Protein AF-A0AAI9PEM2-F1 (afdb_monomer)

Organism: Pectobacterium carotovorum subsp. carotovorum (NCBI:txid555)

Nearest PDB structures (foldseek):
  5iec-assembly1_A  TM=3.178E-01  e=9.315E+00  Rhipicephalus appendiculatus

Radius of gyration: 14.82 Å; Cα contacts (8 Å, |Δi|>4): 66; chains: 1; bounding box: 21×44×27 Å

Mean predicted aligned error: 9.53 Å

Structure (mmCIF, N/CA/C/O backbone):
data_AF-A0AAI9PEM2-F1
#
_entry.id   AF-A0AAI9PEM2-F1
#
loop_
_atom_site.group_PDB
_atom_site.id
_atom_site.type_s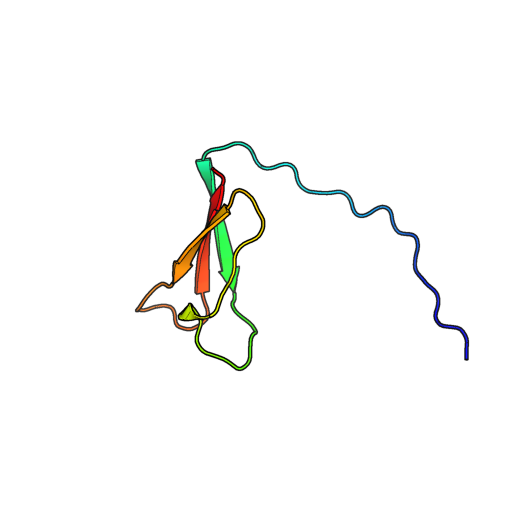ymbol
_atom_site.label_atom_id
_atom_site.label_alt_id
_atom_site.label_comp_id
_atom_site.label_asym_id
_atom_site.label_entity_id
_atom_site.label_seq_id
_atom_site.pdbx_PDB_ins_code
_atom_site.Cartn_x
_atom_site.Cartn_y
_atom_site.Cartn_z
_atom_site.occupancy
_atom_site.B_iso_or_equiv
_atom_site.auth_seq_id
_atom_site.auth_comp_id
_atom_site.auth_asym_id
_atom_site.auth_atom_id
_atom_site.pdbx_PDB_model_num
ATOM 1 N N . MET A 1 1 ? 8.845 -37.732 2.747 1.00 41.22 1 MET A N 1
ATOM 2 C CA . MET A 1 1 ? 9.614 -36.487 2.967 1.00 41.22 1 MET A CA 1
ATOM 3 C C . MET A 1 1 ? 8.780 -35.589 3.868 1.00 41.22 1 MET A C 1
ATOM 5 O O . MET A 1 1 ? 7.695 -35.188 3.473 1.00 41.22 1 MET A O 1
ATOM 9 N N . SER A 1 2 ? 9.210 -35.414 5.118 1.00 43.81 2 SER A N 1
ATOM 10 C CA . SER A 1 2 ? 8.443 -34.748 6.176 1.00 43.81 2 SER A CA 1
ATOM 11 C C . SER A 1 2 ? 8.571 -33.227 6.041 1.00 43.81 2 SER A C 1
ATOM 13 O O . SER A 1 2 ? 9.627 -32.677 6.341 1.00 43.81 2 SER A O 1
ATOM 15 N N .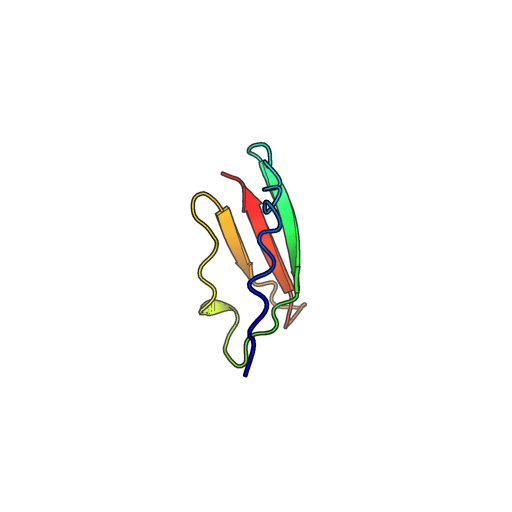 HIS A 1 3 ? 7.530 -32.539 5.563 1.00 57.69 3 HIS A N 1
ATOM 16 C CA . HIS A 1 3 ? 7.454 -31.080 5.679 1.00 57.69 3 HIS A CA 1
ATOM 17 C C . HIS A 1 3 ? 6.816 -30.738 7.023 1.00 57.69 3 HIS A C 1
ATOM 19 O O . HIS A 1 3 ? 5.597 -30.747 7.192 1.00 57.69 3 HIS A O 1
ATOM 25 N N . ASN A 1 4 ? 7.696 -30.465 7.983 1.00 52.19 4 ASN A N 1
ATOM 26 C CA . ASN A 1 4 ? 7.392 -29.942 9.303 1.00 52.19 4 ASN A CA 1
ATOM 27 C C . ASN A 1 4 ? 6.621 -28.618 9.147 1.00 52.19 4 ASN A C 1
ATOM 29 O O . ASN A 1 4 ? 7.210 -27.554 8.948 1.00 52.19 4 ASN A O 1
ATOM 33 N N . THR A 1 5 ? 5.289 -28.684 9.161 1.00 58.28 5 THR A N 1
ATOM 34 C CA . THR A 1 5 ? 4.438 -27.493 9.191 1.00 58.28 5 THR A CA 1
ATOM 35 C C . THR A 1 5 ? 4.556 -26.933 10.595 1.00 58.28 5 THR A C 1
ATOM 37 O O . THR A 1 5 ? 3.809 -27.323 11.488 1.00 58.28 5 THR A O 1
ATOM 40 N N . THR A 1 6 ? 5.552 -26.074 10.816 1.00 53.50 6 THR A N 1
ATOM 41 C CA . THR A 1 6 ? 5.736 -25.371 12.082 1.00 53.50 6 THR A CA 1
ATOM 42 C C . THR A 1 6 ? 4.457 -24.589 12.369 1.00 53.50 6 THR A C 1
ATOM 44 O O . THR A 1 6 ? 4.250 -23.490 11.850 1.00 53.50 6 THR A O 1
ATOM 47 N N . ASN A 1 7 ? 3.594 -25.178 13.197 1.00 58.50 7 ASN A N 1
ATOM 48 C CA . ASN A 1 7 ? 2.396 -24.593 13.782 1.00 58.50 7 ASN A CA 1
ATOM 49 C C . ASN A 1 7 ? 2.823 -23.542 14.818 1.00 58.50 7 ASN A C 1
ATOM 51 O O . ASN A 1 7 ? 2.617 -23.685 16.019 1.00 58.50 7 ASN A O 1
ATOM 55 N N . ARG A 1 8 ? 3.547 -22.517 14.356 1.00 65.38 8 ARG A N 1
ATOM 56 C CA . ARG A 1 8 ? 3.912 -21.364 15.168 1.00 65.38 8 ARG A CA 1
ATOM 57 C C . ARG A 1 8 ? 2.735 -20.403 15.069 1.00 65.38 8 ARG A C 1
ATOM 59 O O . ARG A 1 8 ? 2.474 -19.933 13.956 1.00 65.38 8 ARG A O 1
ATOM 66 N N . PRO A 1 9 ? 2.027 -20.093 16.166 1.00 60.91 9 PRO A N 1
ATOM 67 C CA . PRO A 1 9 ? 1.032 -19.035 16.138 1.00 60.91 9 PRO A CA 1
ATOM 68 C C . PRO A 1 9 ? 1.729 -17.768 15.638 1.00 60.91 9 PRO A C 1
ATOM 70 O O . PRO A 1 9 ? 2.675 -17.268 16.250 1.00 60.91 9 PRO A O 1
ATOM 73 N N . ARG A 1 10 ? 1.331 -17.301 14.450 1.00 64.69 10 ARG A N 1
ATOM 74 C CA . ARG A 1 10 ? 1.836 -16.051 13.888 1.00 64.69 10 ARG A CA 1
ATOM 75 C C . ARG A 1 10 ? 1.238 -14.938 14.735 1.00 64.69 10 ARG A C 1
ATOM 77 O O . ARG A 1 10 ? 0.084 -14.577 14.543 1.00 64.69 10 ARG A O 1
ATOM 84 N N . MET A 1 11 ? 2.009 -14.432 15.691 1.00 69.38 11 MET A N 1
ATOM 85 C CA . MET A 1 11 ? 1.668 -13.208 16.403 1.00 69.38 11 MET A CA 1
ATOM 86 C C . MET A 1 11 ? 1.553 -12.090 15.364 1.00 69.38 11 MET A C 1
ATOM 88 O O . MET A 1 11 ? 2.538 -11.707 14.730 1.00 69.38 11 MET A O 1
ATOM 92 N N . VAL A 1 12 ? 0.329 -11.632 15.119 1.00 65.00 12 VAL A N 1
ATOM 93 C CA . VAL A 1 12 ? 0.068 -10.529 14.197 1.00 65.00 12 VAL A CA 1
ATOM 94 C C . VAL A 1 12 ? 0.363 -9.241 14.947 1.00 65.00 12 VAL A C 1
ATOM 96 O O . VAL A 1 12 ? -0.240 -8.969 15.981 1.00 65.00 12 VAL A O 1
ATOM 99 N N . ALA A 1 13 ? 1.299 -8.447 14.433 1.00 70.69 13 ALA A N 1
ATOM 100 C CA . ALA A 1 13 ? 1.490 -7.091 14.916 1.00 70.69 13 ALA A CA 1
ATOM 101 C C . ALA A 1 13 ? 0.230 -6.272 14.587 1.00 70.69 13 ALA A C 1
ATOM 103 O O . ALA A 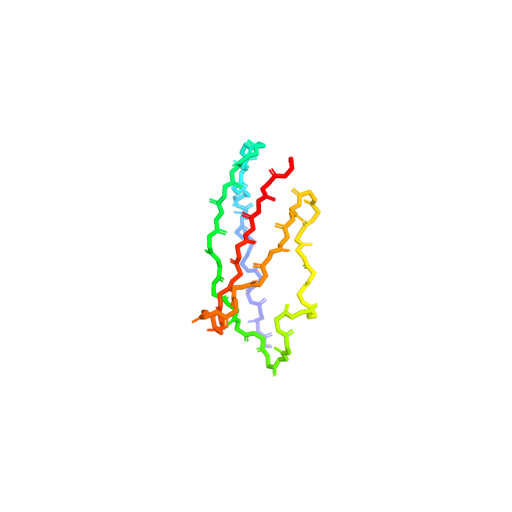1 13 ? -0.054 -6.001 13.416 1.00 70.69 13 ALA A O 1
ATOM 104 N N . THR A 1 14 ? -0.542 -5.917 15.615 1.00 82.62 14 THR A N 1
ATOM 105 C CA . THR A 1 14 ? -1.653 -4.968 15.504 1.00 82.62 14 THR A CA 1
ATOM 106 C C . THR A 1 14 ? -1.067 -3.567 15.476 1.00 82.62 14 THR A C 1
ATOM 108 O O . THR A 1 14 ? -0.482 -3.108 16.452 1.00 82.62 14 THR A O 1
ATOM 111 N N . TYR A 1 15 ? -1.202 -2.899 14.339 1.00 84.00 15 TYR A N 1
ATOM 112 C C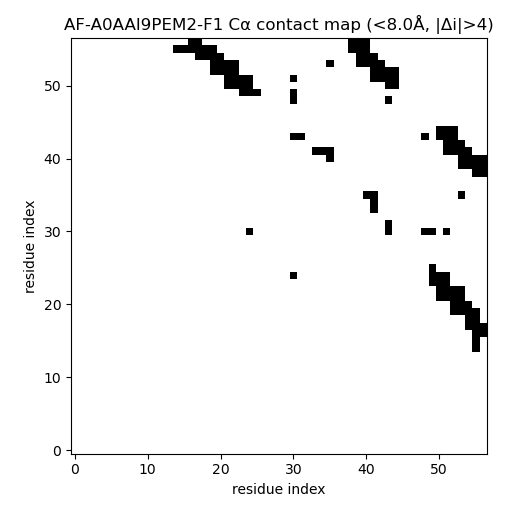A . TYR A 1 15 ? -0.762 -1.521 14.178 1.00 84.00 15 TYR A CA 1
ATOM 113 C C . TYR A 1 15 ? -1.936 -0.583 14.420 1.00 84.00 15 TYR A C 1
ATOM 115 O O . TYR A 1 15 ? -3.034 -0.832 13.918 1.00 84.00 15 TYR A O 1
ATOM 123 N N . ALA A 1 16 ? -1.692 0.492 15.166 1.00 89.94 16 ALA A N 1
ATOM 124 C CA . ALA A 1 16 ? -2.670 1.557 15.321 1.00 89.94 16 ALA A CA 1
ATOM 125 C C . ALA A 1 16 ? -2.861 2.306 13.985 1.00 89.94 16 ALA A C 1
ATOM 127 O O . ALA A 1 16 ? -1.892 2.425 13.219 1.00 89.94 16 ALA A O 1
ATOM 128 N N . PRO A 1 17 ? -4.065 2.831 13.702 1.00 91.38 17 PRO A N 1
ATOM 129 C CA . PRO A 1 17 ? -4.292 3.776 12.609 1.00 91.38 17 PRO A CA 1
ATOM 130 C C . PRO A 1 17 ? -3.258 4.907 12.621 1.00 91.38 17 PRO A C 1
ATOM 132 O O . PRO A 1 17 ? -2.856 5.379 13.684 1.00 91.38 17 PRO A O 1
ATOM 135 N N . GLY A 1 18 ? -2.772 5.309 11.450 1.00 91.12 18 GLY A N 1
ATOM 136 C CA . GLY A 1 18 ? -1.707 6.305 11.310 1.00 91.12 18 GLY A CA 1
ATOM 137 C C . GLY A 1 18 ? -0.287 5.767 11.509 1.00 91.12 18 GLY A C 1
ATOM 138 O O . GLY A 1 18 ? 0.673 6.515 11.332 1.00 91.12 18 GLY A O 1
ATOM 139 N N . THR A 1 19 ? -0.108 4.476 11.822 1.00 91.88 19 THR A N 1
ATOM 140 C CA . THR A 1 19 ? 1.239 3.891 11.868 1.00 91.88 19 THR A CA 1
ATOM 141 C C . THR A 1 19 ? 1.883 3.915 10.484 1.00 91.88 19 THR A C 1
ATOM 143 O O . THR A 1 19 ? 1.322 3.392 9.520 1.00 91.88 19 THR A O 1
ATOM 146 N N . ILE A 1 20 ? 3.098 4.455 10.409 1.00 91.81 20 ILE A N 1
ATOM 147 C CA . ILE A 1 20 ? 3.923 4.473 9.203 1.00 91.81 20 ILE A CA 1
ATOM 148 C C . ILE A 1 20 ? 5.040 3.445 9.351 1.00 91.81 20 ILE A C 1
ATOM 150 O O . ILE A 1 20 ? 5.710 3.384 10.382 1.00 91.81 20 ILE A O 1
ATOM 154 N N . ARG A 1 21 ? 5.283 2.658 8.303 1.00 89.25 21 ARG A N 1
ATOM 155 C CA . ARG A 1 21 ? 6.456 1.782 8.234 1.00 89.25 21 ARG A CA 1
ATOM 156 C C . ARG A 1 21 ? 7.094 1.798 6.856 1.00 89.25 21 ARG A C 1
ATOM 158 O O . ARG A 1 21 ? 6.408 1.871 5.839 1.00 89.25 21 ARG A O 1
ATOM 165 N N . ALA A 1 22 ? 8.415 1.679 6.836 1.00 87.88 22 ALA A N 1
ATOM 166 C CA . ALA A 1 22 ? 9.177 1.463 5.618 1.00 87.88 22 ALA A CA 1
ATOM 167 C C . ALA A 1 22 ? 9.415 -0.036 5.426 1.00 87.88 22 ALA A C 1
ATOM 169 O O . ALA A 1 22 ? 9.841 -0.736 6.346 1.00 87.88 22 ALA A O 1
ATOM 170 N N . ARG A 1 23 ? 9.152 -0.529 4.220 1.00 83.56 23 ARG A N 1
ATOM 171 C CA . ARG A 1 23 ? 9.413 -1.909 3.821 1.00 83.56 23 ARG A CA 1
ATOM 172 C C . ARG A 1 23 ? 10.338 -1.914 2.618 1.00 83.56 23 ARG A C 1
ATOM 174 O O . ARG A 1 23 ? 10.112 -1.173 1.663 1.00 83.56 23 ARG A O 1
ATOM 181 N N . ARG A 1 24 ? 11.341 -2.791 2.642 1.00 83.31 24 ARG A N 1
ATOM 182 C CA . ARG A 1 24 ? 12.157 -3.061 1.463 1.00 83.31 24 ARG A CA 1
ATOM 183 C C . ARG A 1 24 ? 11.377 -3.958 0.500 1.00 83.31 24 ARG A C 1
ATOM 185 O O . ARG A 1 24 ? 10.850 -4.999 0.890 1.00 83.31 24 ARG A O 1
ATOM 192 N N . TRP A 1 25 ? 11.260 -3.521 -0.742 1.00 81.56 25 TRP A N 1
ATOM 193 C CA . TRP A 1 25 ? 10.693 -4.304 -1.825 1.00 81.56 25 TRP A CA 1
ATOM 194 C C . TRP A 1 25 ? 11.717 -5.341 -2.285 1.00 81.56 25 TRP A C 1
ATOM 196 O O . TRP A 1 25 ? 12.863 -5.001 -2.564 1.00 81.56 25 TRP A O 1
ATOM 206 N N . HIS A 1 26 ? 11.286 -6.599 -2.345 1.00 76.38 26 HIS A N 1
ATOM 207 C CA . HIS A 1 26 ? 12.093 -7.743 -2.779 1.00 76.38 26 HIS A CA 1
ATOM 208 C C . HIS A 1 26 ? 11.477 -8.458 -3.993 1.00 76.38 26 HIS A C 1
ATOM 210 O O . HIS A 1 26 ? 11.871 -9.576 -4.307 1.00 76.38 26 HIS A O 1
ATOM 216 N N . GLY A 1 27 ? 10.461 -7.866 -4.627 1.00 71.38 27 GLY A N 1
ATOM 217 C CA . GLY A 1 27 ? 9.839 -8.450 -5.810 1.00 71.38 27 GLY A CA 1
ATOM 218 C C . GLY A 1 27 ? 10.686 -8.212 -7.056 1.00 71.38 27 GLY A C 1
ATOM 219 O O . GLY A 1 27 ? 11.344 -7.184 -7.171 1.00 71.38 27 GLY A O 1
ATOM 220 N N . ASP A 1 28 ? 10.616 -9.149 -7.997 1.00 65.75 28 ASP A N 1
ATOM 221 C CA . ASP A 1 28 ? 11.310 -9.094 -9.293 1.00 65.75 28 ASP A CA 1
ATOM 222 C C . ASP A 1 28 ? 10.724 -8.026 -10.253 1.00 65.75 28 ASP A C 1
ATOM 224 O O . ASP A 1 28 ? 11.304 -7.714 -11.284 1.00 65.75 28 ASP A O 1
ATOM 228 N N . GLY A 1 29 ? 9.574 -7.427 -9.906 1.00 71.12 29 GLY A N 1
ATOM 229 C CA . GLY A 1 29 ? 8.843 -6.460 -10.736 1.00 71.12 29 GLY A CA 1
ATOM 230 C C . GLY A 1 29 ? 8.811 -5.023 -10.201 1.00 71.12 29 GLY A C 1
ATOM 231 O O . GLY A 1 29 ? 9.304 -4.725 -9.111 1.00 71.12 29 GLY A O 1
ATOM 232 N N . ASP A 1 30 ? 8.173 -4.128 -10.965 1.00 75.62 30 ASP A N 1
ATOM 233 C CA . ASP A 1 30 ? 7.970 -2.719 -10.597 1.00 75.62 30 ASP A CA 1
ATOM 234 C C . ASP A 1 30 ? 7.222 -2.595 -9.254 1.00 75.62 30 ASP A C 1
ATOM 236 O O . ASP A 1 30 ? 6.167 -3.200 -9.041 1.00 75.62 30 ASP A O 1
ATOM 240 N N . VAL A 1 31 ? 7.748 -1.748 -8.363 1.00 73.81 31 VAL A N 1
ATOM 241 C CA . VAL A 1 31 ? 7.150 -1.377 -7.071 1.00 73.81 31 VAL A CA 1
ATOM 242 C C . VAL A 1 31 ? 5.706 -0.877 -7.237 1.00 73.81 31 VAL A C 1
ATOM 244 O O . VAL A 1 31 ? 4.893 -1.038 -6.328 1.00 73.81 31 VAL A O 1
ATOM 247 N N . ARG A 1 32 ? 5.343 -0.313 -8.399 1.00 75.19 32 ARG A N 1
ATOM 248 C CA . ARG A 1 32 ? 3.968 0.118 -8.723 1.00 75.19 32 ARG A CA 1
ATOM 249 C C . ARG A 1 32 ? 2.957 -1.030 -8.766 1.00 75.19 32 ARG A C 1
ATOM 251 O O . ARG A 1 32 ? 1.771 -0.783 -8.570 1.00 75.19 32 ARG A O 1
ATOM 258 N N . GLY A 1 33 ? 3.408 -2.265 -8.990 1.00 78.69 33 GLY A N 1
ATOM 259 C CA . GLY A 1 33 ? 2.577 -3.468 -8.907 1.00 78.69 33 GLY A CA 1
ATOM 260 C C . GLY A 1 33 ? 2.313 -3.935 -7.472 1.00 78.69 33 GLY A C 1
ATOM 261 O O . GLY A 1 33 ? 1.592 -4.913 -7.266 1.00 78.69 33 GLY A O 1
ATOM 262 N N . TYR A 1 34 ? 2.889 -3.266 -6.467 1.00 82.31 34 TYR A N 1
ATOM 263 C CA . TYR A 1 34 ? 2.694 -3.640 -5.077 1.00 82.31 34 TYR A CA 1
ATOM 264 C C . TYR A 1 34 ? 1.250 -3.427 -4.626 1.00 82.31 34 TYR A C 1
ATOM 266 O O . TYR A 1 34 ? 0.714 -2.320 -4.674 1.00 82.31 34 TYR A O 1
ATOM 274 N N . ARG A 1 35 ? 0.648 -4.493 -4.093 1.00 84.25 35 ARG A N 1
ATOM 275 C CA . ARG A 1 35 ? -0.665 -4.446 -3.459 1.00 84.25 35 ARG A CA 1
ATOM 276 C C . ARG A 1 35 ? -0.503 -4.556 -1.938 1.00 84.25 35 ARG A C 1
ATOM 278 O O . ARG A 1 35 ? -0.194 -5.649 -1.456 1.00 84.25 35 ARG A O 1
ATOM 285 N N . PRO A 1 36 ? -0.696 -3.463 -1.178 1.00 85.06 36 PRO A N 1
ATOM 286 C CA . PRO A 1 36 ? -0.565 -3.503 0.271 1.00 85.06 36 PRO A CA 1
ATOM 287 C C . PRO A 1 36 ? -1.613 -4.418 0.925 1.00 85.06 36 PRO A C 1
ATOM 289 O O . PRO A 1 36 ? -2.679 -4.672 0.348 1.00 85.06 36 PRO A O 1
ATOM 292 N N . PRO A 1 37 ? -1.343 -4.910 2.148 1.00 85.19 37 PRO A N 1
ATOM 293 C CA . PRO A 1 37 ? -2.335 -5.627 2.941 1.00 85.19 37 PRO A CA 1
ATOM 294 C C . PRO A 1 37 ? -3.579 -4.765 3.200 1.00 85.19 37 PRO A C 1
ATOM 296 O O . PRO A 1 37 ? -3.510 -3.540 3.226 1.00 85.19 37 PRO A O 1
ATOM 299 N N . ARG A 1 38 ? -4.734 -5.394 3.445 1.00 84.75 38 ARG A N 1
ATOM 300 C CA . ARG A 1 38 ? -5.996 -4.673 3.696 1.00 84.75 38 ARG A CA 1
ATOM 301 C C . ARG A 1 38 ? -5.854 -3.639 4.828 1.00 84.75 38 ARG A C 1
ATOM 303 O O . ARG A 1 38 ? -5.308 -3.941 5.892 1.00 84.75 38 ARG A O 1
ATOM 310 N N . GLY A 1 39 ? -6.366 -2.430 4.589 1.00 89.50 39 GLY A N 1
ATOM 311 C CA . GLY A 1 39 ? -6.260 -1.293 5.510 1.00 89.50 39 GLY A CA 1
ATOM 312 C C . GLY A 1 39 ? -4.846 -0.717 5.615 1.00 89.50 39 GLY A C 1
ATOM 313 O O . GLY A 1 39 ? -4.483 -0.218 6.675 1.00 89.50 39 GLY A O 1
ATOM 314 N N . TRP A 1 40 ? -4.028 -0.877 4.576 1.00 92.06 40 TRP A N 1
ATOM 315 C CA . TRP A 1 40 ? -2.760 -0.178 4.411 1.00 92.06 40 TRP A CA 1
ATOM 316 C C . TRP A 1 40 ? -2.751 0.544 3.068 1.00 92.06 40 TRP A C 1
ATOM 318 O O . TRP A 1 40 ? -3.140 -0.029 2.050 1.00 92.06 40 TRP A O 1
ATOM 328 N N . ILE A 1 41 ? -2.241 1.770 3.065 1.00 90.94 41 ILE A N 1
ATOM 329 C CA . ILE A 1 41 ? -1.906 2.522 1.857 1.00 90.94 41 ILE A CA 1
ATOM 330 C C . ILE A 1 41 ? -0.409 2.391 1.626 1.00 90.94 41 ILE A C 1
ATOM 332 O O . ILE A 1 41 ? 0.367 2.585 2.556 1.00 90.94 41 ILE A O 1
ATOM 336 N N . ALA A 1 42 ? 0.006 2.105 0.394 1.00 88.75 42 ALA A N 1
ATOM 337 C CA . ALA A 1 42 ? 1.411 2.049 0.013 1.00 88.75 42 ALA A CA 1
ATOM 338 C C . ALA A 1 42 ? 1.788 3.181 -0.940 1.00 88.75 42 ALA A C 1
ATOM 340 O O . ALA A 1 42 ? 1.037 3.517 -1.855 1.00 88.75 42 ALA A O 1
ATOM 341 N N . ARG A 1 43 ? 2.995 3.722 -0.764 1.00 86.88 43 ARG A N 1
ATOM 342 C CA . ARG A 1 43 ? 3.595 4.707 -1.663 1.00 86.88 43 ARG A CA 1
ATOM 343 C C . ARG A 1 43 ? 5.035 4.330 -1.990 1.00 86.88 43 ARG A C 1
ATOM 345 O O . ARG A 1 43 ? 5.856 4.138 -1.093 1.00 86.88 43 ARG A O 1
ATOM 352 N N . ALA A 1 44 ? 5.333 4.252 -3.284 1.00 82.06 44 ALA A N 1
ATOM 353 C CA . ALA A 1 44 ? 6.686 4.053 -3.788 1.00 82.06 44 ALA A CA 1
ATOM 354 C C . ALA A 1 44 ? 7.495 5.349 -3.654 1.00 82.06 44 ALA A C 1
ATOM 356 O O . ALA A 1 44 ? 6.991 6.436 -3.952 1.00 82.06 44 ALA A O 1
ATOM 357 N N . LEU A 1 45 ? 8.747 5.243 -3.208 1.00 78.81 45 LEU A N 1
ATOM 358 C CA . LEU A 1 45 ? 9.648 6.388 -3.134 1.00 78.81 45 LEU A CA 1
ATOM 359 C C . LEU A 1 45 ? 10.488 6.486 -4.418 1.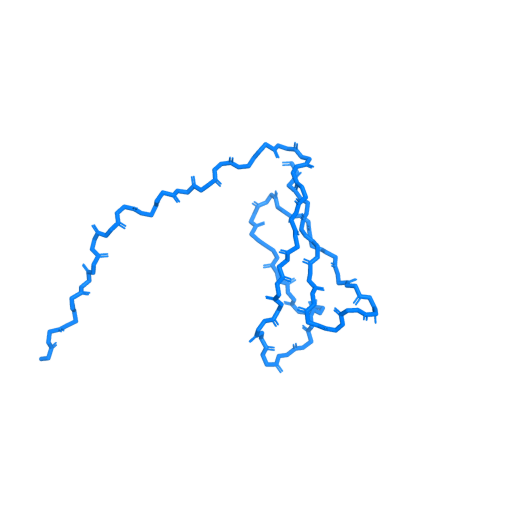00 78.81 45 LEU A C 1
ATOM 361 O O . LEU A 1 45 ? 11.242 5.561 -4.713 1.00 78.81 45 LEU A O 1
ATOM 365 N N . PRO A 1 46 ? 10.446 7.612 -5.152 1.00 69.00 46 PRO A N 1
ATOM 366 C CA . PRO A 1 46 ? 11.126 7.737 -6.445 1.00 69.00 46 PRO A CA 1
ATOM 367 C C . PRO A 1 46 ? 12.661 7.682 -6.356 1.00 69.00 46 PRO A C 1
ATOM 369 O O . PRO A 1 46 ? 13.316 7.322 -7.325 1.00 69.00 46 PRO A O 1
ATOM 372 N N . ARG A 1 47 ? 13.250 8.024 -5.200 1.00 68.31 47 ARG A N 1
ATOM 373 C CA . ARG A 1 47 ? 14.714 8.027 -4.976 1.00 68.31 47 ARG A CA 1
ATOM 374 C C . ARG A 1 47 ? 15.219 6.823 -4.185 1.00 68.31 47 ARG A C 1
ATOM 376 O O . ARG A 1 47 ? 16.421 6.662 -4.020 1.00 68.31 47 ARG A O 1
ATOM 383 N N . ALA A 1 48 ? 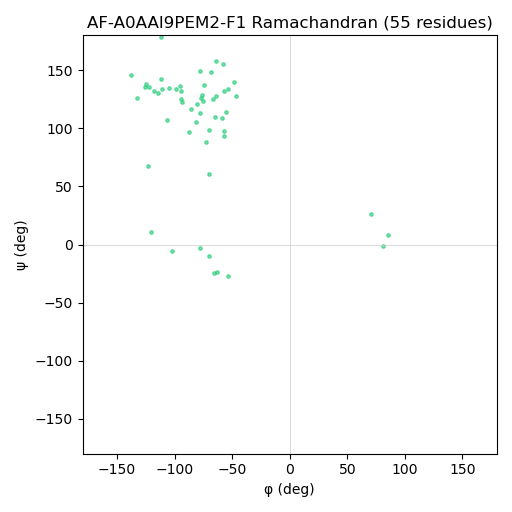14.306 5.995 -3.695 1.00 65.69 48 ALA A N 1
ATOM 384 C CA . ALA A 1 48 ? 14.616 4.780 -2.966 1.00 65.69 48 ALA A CA 1
ATOM 385 C C .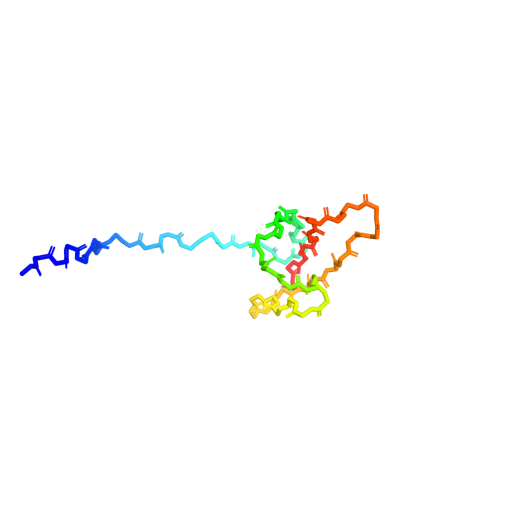 ALA A 1 48 ? 13.941 3.634 -3.715 1.00 65.69 48 ALA A C 1
ATOM 387 O O . ALA A 1 48 ? 12.977 3.035 -3.238 1.00 65.69 48 ALA A O 1
ATOM 388 N N . VAL A 1 49 ? 14.452 3.378 -4.929 1.00 64.56 49 VAL A N 1
ATOM 389 C CA . VAL A 1 49 ? 14.188 2.141 -5.671 1.00 64.56 49 VAL A CA 1
ATOM 390 C C . VAL A 1 49 ? 14.404 1.027 -4.652 1.00 64.56 49 VAL A C 1
ATOM 392 O O . VAL A 1 49 ? 15.403 1.059 -3.936 1.00 64.56 49 VAL A O 1
ATOM 395 N N . TRP A 1 50 ? 13.440 0.129 -4.491 1.00 78.50 50 TRP A N 1
ATOM 396 C CA . TRP A 1 50 ? 13.420 -0.909 -3.450 1.00 78.50 50 TRP A CA 1
ATOM 397 C C . TRP A 1 50 ? 12.858 -0.525 -2.073 1.00 78.50 50 TRP A C 1
ATOM 399 O O . TRP A 1 50 ? 12.920 -1.358 -1.176 1.00 78.50 50 TRP A O 1
ATOM 409 N N . TRP A 1 51 ? 12.256 0.651 -1.870 1.00 83.62 51 TRP A N 1
ATOM 410 C CA . TRP A 1 51 ? 11.539 0.973 -0.626 1.00 83.62 51 TRP A CA 1
ATOM 411 C C . TRP A 1 51 ? 10.100 1.439 -0.863 1.00 83.62 51 TRP A C 1
ATOM 413 O O . TRP A 1 51 ? 9.811 2.273 -1.721 1.00 83.62 51 TRP A O 1
ATOM 423 N N . ILE A 1 52 ? 9.199 0.904 -0.040 1.00 87.88 52 ILE A N 1
ATOM 424 C CA . ILE A 1 52 ? 7.777 1.235 0.010 1.00 87.88 52 ILE A CA 1
ATOM 425 C C . ILE A 1 52 ? 7.479 1.804 1.390 1.00 87.88 52 ILE A C 1
ATOM 427 O O . ILE A 1 52 ? 7.850 1.213 2.406 1.00 87.88 52 ILE A O 1
ATOM 431 N N . ILE A 1 53 ? 6.781 2.933 1.424 1.00 89.38 53 ILE A N 1
ATOM 432 C CA . ILE A 1 53 ? 6.200 3.457 2.656 1.00 89.38 53 ILE A CA 1
ATOM 433 C C . ILE A 1 53 ? 4.764 2.976 2.739 1.00 89.38 53 ILE A C 1
ATOM 435 O O . ILE A 1 53 ? 3.991 3.190 1.807 1.00 89.38 53 ILE A O 1
ATOM 439 N N . GLU A 1 54 ? 4.419 2.330 3.845 1.00 91.19 54 GLU A N 1
ATOM 440 C CA . GLU A 1 54 ? 3.055 1.927 4.139 1.00 91.19 54 GLU A CA 1
ATOM 441 C C . GLU A 1 54 ? 2.504 2.742 5.307 1.00 91.19 54 GLU A C 1
ATOM 443 O O . GLU A 1 54 ? 3.164 2.862 6.341 1.00 91.19 54 GLU A O 1
ATOM 448 N N . THR A 1 55 ? 1.282 3.242 5.154 1.00 92.62 55 THR A N 1
ATOM 449 C CA . THR A 1 55 ? 0.523 3.913 6.210 1.00 92.62 55 THR A CA 1
ATOM 450 C C . THR A 1 55 ? -0.699 3.076 6.546 1.00 92.62 55 THR A C 1
ATOM 452 O O . THR A 1 55 ? -1.420 2.638 5.647 1.00 92.62 55 THR A O 1
ATOM 455 N N . LYS A 1 56 ? -0.914 2.820 7.835 1.00 91.75 56 LYS A N 1
ATOM 456 C CA . LYS A 1 56 ? -2.105 2.140 8.336 1.00 91.75 56 LYS A CA 1
ATOM 457 C C . LYS A 1 56 ? -3.283 3.115 8.305 1.00 91.75 56 LYS A C 1
ATOM 459 O O . LYS A 1 56 ? -3.177 4.184 8.902 1.00 91.75 56 LYS A O 1
ATOM 464 N N . GLU A 1 57 ? -4.356 2.744 7.612 1.00 88.38 57 GLU A N 1
ATOM 465 C CA . GLU A 1 57 ? -5.645 3.451 7.707 1.00 88.38 57 GLU A CA 1
ATOM 466 C C . GLU A 1 57 ? -6.321 3.201 9.054 1.00 88.38 57 GLU A C 1
ATOM 468 O O . GLU A 1 57 ? -6.165 2.071 9.589 1.00 88.38 57 GLU A O 1
#

Solvent-accessible surface area (backbone atoms only — not comparable to full-atom values): 3854 Å² total; per-residue (Å²): 135,89,78,80,76,79,85,63,83,77,80,73,85,84,74,58,65,69,42,72,47,81,42,76,60,83,67,99,62,66,72,86,74,66,77,59,63,92,63,40,48,69,46,76,42,94,88,39,81,52,36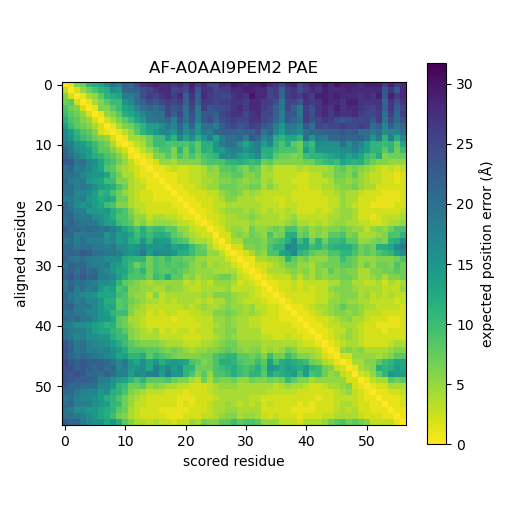,32,39,35,36,28,91

Secondary structure (DSSP, 8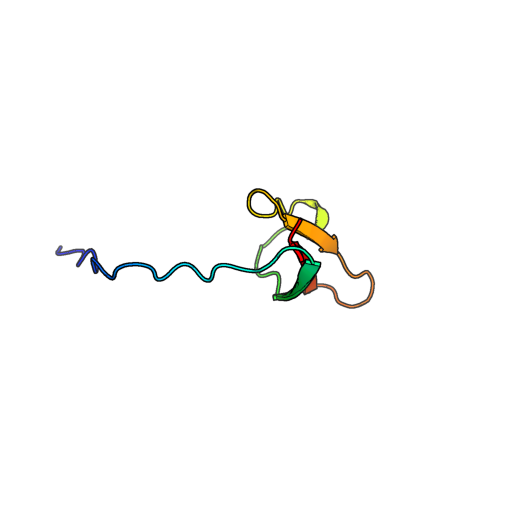-state):
--------------PPTT-EEEEE---SS-GGG--PPTTEEEEE-TTSTTEEEEEE-

Sequence (57 aa):
MSHNTTNRPRMVATYAPGTIRARRWHGDGDVRGYRPPRGWIARALPRAVWWIIETKE

Foldseek 3Di:
DDDPPPPDPPPDPDDDAFDKDKDFDPDPDDPVPDDDDPQKDWDDDPVDRRIIIIGGD

pLDDT: mean 77.17, std 13.06, range [41.22, 92.62]